Protein AF-A0A7V6B7U6-F1 (afdb_monomer)

Foldseek 3Di:
DPPDDDDDDDDDDPVRVVVLVVVCVVPVDDSVVVVVVVVCVVCVVVVHHDDDPPDDPDCVVVPDD

Radius of gyration: 15.67 Å; Cα contacts (8 Å, |Δi|>4): 17; chains: 1; bounding box: 29×52×25 Å

Secondary structure (DSSP, 8-state):
----PPP------HHHHHHHHHHHHHH---HHHHHHHHHHHHHHHTT-----TTSPPPGGGGS--

pLDDT: mean 84.48, std 17.8, range [43.94, 98.5]

Nearest PDB structures (foldseek):
  5x3t-assembly1_G  TM=6.922E-01  e=3.160E-01  Mycobacterium tuberculosis H37Rv

Mean predicted aligned error: 8.36 Å

Solvent-accessible surface area (backbone atoms only — not comparable to full-atom values): 4405 Å² total; per-residue (Å²): 130,82,89,73,81,76,92,78,90,81,89,71,56,74,67,53,50,54,50,44,52,53,48,23,71,73,69,71,47,54,59,71,56,54,53,48,52,53,51,50,55,52,37,44,77,72,72,44,85,81,84,63,96,80,64,80,74,69,75,78,77,71,79,80,125

Sequence (65 aa):
MKDRKIPTTVYLTPEQDMALRTLTQRTKVPLTELVRRGVDLLLETHGFTVRHKNEPKPVEERKGQ

Structure (mmCIF, N/CA/C/O backbone):
data_AF-A0A7V6B7U6-F1
#
_entry.id   AF-A0A7V6B7U6-F1
#
loop_
_atom_site.group_PDB
_atom_site.id
_atom_site.type_symbol
_atom_site.label_atom_id
_atom_site.label_alt_id
_atom_site.label_comp_id
_atom_site.label_asym_id
_atom_site.label_entity_id
_atom_site.label_seq_id
_atom_site.pdbx_PDB_ins_code
_atom_site.Cartn_x
_atom_site.Cartn_y
_atom_site.Cartn_z
_atom_site.occupancy
_atom_site.B_iso_or_equiv
_atom_site.auth_seq_id
_atom_site.auth_comp_id
_atom_site.auth_asym_id
_atom_site.auth_atom_id
_atom_site.pdbx_PDB_model_num
ATOM 1 N N . MET A 1 1 ? 16.875 -20.327 3.322 1.00 47.38 1 MET A N 1
ATOM 2 C CA . MET A 1 1 ? 17.279 -18.929 3.593 1.00 47.38 1 MET A CA 1
ATOM 3 C C . MET A 1 1 ? 16.020 -18.161 3.971 1.00 47.38 1 MET A C 1
ATOM 5 O O . MET A 1 1 ? 15.059 -18.249 3.220 1.00 47.38 1 MET A O 1
ATOM 9 N N . LYS A 1 2 ? 15.969 -17.544 5.163 1.00 52.75 2 LYS A N 1
ATOM 10 C CA . LYS A 1 2 ? 14.808 -16.754 5.624 1.00 52.75 2 LYS A CA 1
ATOM 11 C C . LYS A 1 2 ? 14.464 -15.715 4.554 1.00 52.75 2 LYS A C 1
ATOM 13 O O . LYS A 1 2 ? 15.361 -14.972 4.166 1.00 52.75 2 LYS A O 1
ATOM 18 N N . ASP A 1 3 ? 13.210 -15.667 4.109 1.00 66.31 3 ASP A N 1
ATOM 19 C CA . ASP A 1 3 ? 12.664 -14.637 3.218 1.00 66.31 3 ASP A CA 1
ATOM 20 C C . ASP A 1 3 ? 12.788 -13.265 3.890 1.00 66.31 3 ASP A C 1
ATOM 22 O O . ASP A 1 3 ? 11.897 -12.795 4.599 1.00 66.31 3 ASP A O 1
ATOM 26 N N . ARG A 1 4 ? 13.965 -12.649 3.764 1.00 73.25 4 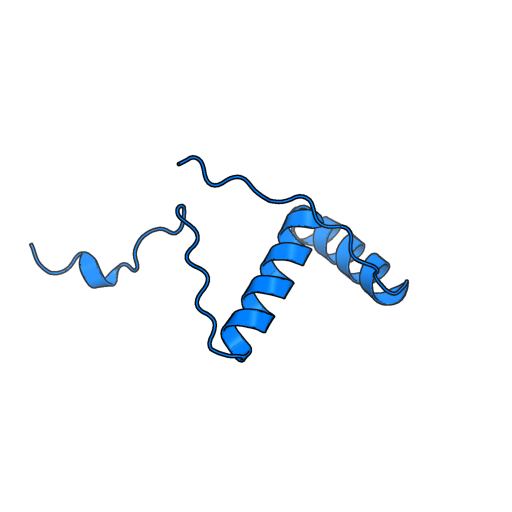ARG A N 1
ATOM 27 C CA . ARG A 1 4 ? 14.237 -11.335 4.331 1.00 73.25 4 ARG A CA 1
ATOM 28 C C . ARG A 1 4 ? 13.564 -10.305 3.441 1.00 73.25 4 ARG A C 1
ATOM 30 O O . ARG A 1 4 ? 13.994 -10.074 2.317 1.00 73.25 4 ARG A O 1
ATOM 37 N N . LYS A 1 5 ? 12.510 -9.686 3.971 1.00 82.81 5 LYS A N 1
ATOM 38 C CA . LYS A 1 5 ? 11.915 -8.487 3.379 1.00 82.81 5 LYS A CA 1
ATOM 39 C C . LYS A 1 5 ? 12.989 -7.397 3.311 1.00 82.81 5 LYS A C 1
ATOM 41 O O . LYS A 1 5 ? 13.654 -7.139 4.314 1.00 82.81 5 LYS A O 1
ATOM 46 N N . ILE A 1 6 ? 13.153 -6.786 2.142 1.00 89.44 6 ILE A N 1
ATOM 47 C CA . ILE A 1 6 ? 14.051 -5.646 1.945 1.00 89.44 6 ILE A CA 1
ATOM 48 C C . ILE A 1 6 ? 13.257 -4.379 2.298 1.00 89.44 6 ILE A C 1
ATOM 50 O O . ILE A 1 6 ? 12.165 -4.199 1.757 1.00 89.44 6 ILE A O 1
ATOM 54 N N . PRO A 1 7 ? 13.733 -3.524 3.220 1.00 90.06 7 PRO A N 1
ATOM 55 C CA . PRO A 1 7 ? 13.098 -2.237 3.463 1.00 90.06 7 PRO A CA 1
ATOM 56 C C . PRO A 1 7 ? 13.301 -1.336 2.243 1.00 90.06 7 PRO A C 1
ATOM 58 O O . PRO A 1 7 ? 14.420 -1.166 1.761 1.00 90.06 7 PRO A O 1
ATOM 61 N N . THR A 1 8 ? 12.216 -0.753 1.747 1.00 92.00 8 THR A N 1
ATOM 62 C CA . THR A 1 8 ? 12.233 0.131 0.579 1.00 92.00 8 THR A CA 1
ATOM 63 C C . THR A 1 8 ? 11.466 1.402 0.908 1.00 92.00 8 THR A C 1
ATOM 65 O O . THR A 1 8 ? 10.353 1.336 1.430 1.00 92.00 8 THR A O 1
ATOM 68 N N . THR A 1 9 ? 12.060 2.555 0.602 1.00 94.62 9 THR A N 1
ATOM 69 C CA . THR A 1 9 ? 11.393 3.859 0.687 1.00 94.62 9 THR A CA 1
ATOM 70 C C . THR A 1 9 ? 10.724 4.156 -0.648 1.00 94.62 9 THR A C 1
ATOM 72 O O . THR A 1 9 ? 11.356 4.030 -1.694 1.00 94.62 9 THR A O 1
ATOM 75 N N . VAL A 1 10 ? 9.458 4.565 -0.615 1.00 93.81 10 VAL A N 1
ATOM 76 C CA . VAL A 1 10 ? 8.693 4.979 -1.797 1.00 93.81 10 VAL A CA 1
ATOM 77 C C . VAL A 1 10 ? 8.065 6.343 -1.544 1.00 93.81 10 VAL A C 1
ATOM 79 O O . VAL A 1 10 ? 7.709 6.662 -0.410 1.00 93.81 10 VAL A O 1
ATOM 82 N N . TYR A 1 11 ? 7.926 7.138 -2.600 1.00 96.50 11 TYR A N 1
ATOM 83 C CA . TYR A 1 11 ? 7.201 8.403 -2.556 1.00 96.50 11 TYR A CA 1
ATOM 84 C C . TYR A 1 11 ? 5.772 8.185 -3.046 1.00 96.50 11 TYR A C 1
ATOM 86 O O . TYR A 1 11 ? 5.552 7.491 -4.037 1.00 96.50 11 TYR A O 1
ATOM 94 N N . LEU A 1 12 ? 4.815 8.781 -2.343 1.00 96.62 12 LEU A N 1
ATOM 95 C CA . LEU A 1 12 ? 3.400 8.775 -2.696 1.00 96.62 12 LEU A CA 1
ATOM 96 C C . LEU A 1 12 ? 2.948 10.215 -2.915 1.00 96.62 12 LEU A C 1
ATOM 98 O O . LEU A 1 12 ? 3.431 11.130 -2.243 1.00 96.62 12 LEU A O 1
ATOM 102 N N . THR A 1 13 ? 2.001 10.418 -3.825 1.00 98.50 13 THR A N 1
ATOM 103 C CA . THR A 1 13 ? 1.300 11.703 -3.902 1.00 98.50 13 THR A CA 1
ATOM 104 C C . THR A 1 13 ? 0.387 11.878 -2.679 1.00 98.50 13 THR A C 1
ATOM 106 O O . THR A 1 13 ? -0.016 10.882 -2.063 1.00 98.50 13 THR A O 1
ATOM 109 N N . PRO A 1 14 ? 0.009 13.119 -2.315 1.00 98.50 14 PRO A N 1
ATOM 110 C CA . PRO A 1 14 ? -0.927 13.351 -1.211 1.00 98.50 14 PRO A CA 1
ATOM 111 C C . PRO A 1 14 ? -2.251 12.591 -1.376 1.00 98.50 14 PRO A C 1
ATOM 113 O O . PRO A 1 14 ? -2.766 12.009 -0.425 1.00 98.50 14 PRO A O 1
ATOM 116 N N . GLU A 1 15 ? -2.768 12.527 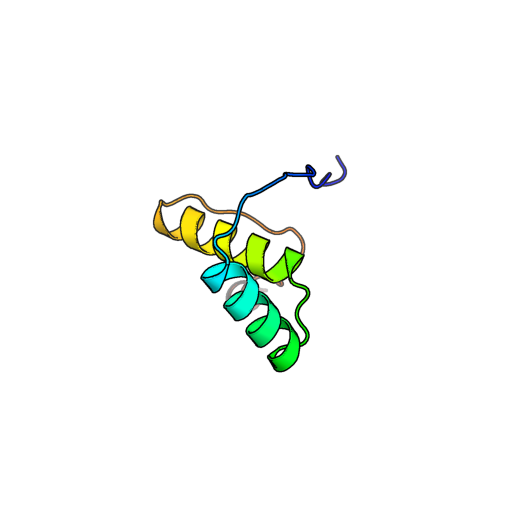-2.604 1.00 98.44 15 GLU A N 1
ATOM 117 C CA . GLU A 1 15 ? -4.004 11.815 -2.944 1.00 98.44 15 GLU A CA 1
ATOM 118 C C . GLU A 1 15 ? -3.877 10.301 -2.717 1.00 98.44 15 GLU A C 1
ATOM 120 O O . GLU A 1 15 ? -4.788 9.670 -2.175 1.00 98.44 15 GLU A O 1
ATOM 125 N N . GLN A 1 16 ? -2.726 9.718 -3.070 1.00 98.06 16 GLN A N 1
ATOM 126 C CA . GLN A 1 16 ? -2.439 8.302 -2.837 1.00 98.06 16 GLN A CA 1
ATOM 127 C C . GLN A 1 16 ? -2.345 7.977 -1.340 1.00 98.06 16 GLN A C 1
ATOM 129 O O . GLN A 1 16 ? -2.925 6.984 -0.899 1.00 98.06 16 GLN A O 1
ATOM 134 N N . ASP A 1 17 ? -1.663 8.810 -0.545 1.00 97.94 17 ASP A N 1
ATOM 135 C CA . ASP A 1 17 ? -1.582 8.631 0.913 1.00 97.94 17 ASP A CA 1
ATOM 136 C C . ASP A 1 17 ? -2.975 8.713 1.561 1.00 97.94 17 ASP A C 1
ATOM 138 O O . ASP A 1 17 ? -3.362 7.819 2.320 1.00 97.94 17 ASP A O 1
ATOM 142 N N . MET A 1 18 ? -3.781 9.715 1.194 1.00 98.38 18 MET A N 1
ATOM 143 C CA . MET A 1 18 ? -5.153 9.862 1.692 1.00 98.38 18 MET A CA 1
ATOM 144 C C . MET A 1 18 ? -6.033 8.652 1.349 1.00 98.38 18 MET A C 1
ATOM 146 O O . MET A 1 18 ? -6.762 8.140 2.211 1.00 98.38 18 MET A O 1
ATOM 150 N N . ALA A 1 19 ? -5.953 8.160 0.111 1.00 98.19 19 ALA A N 1
ATOM 151 C CA . ALA A 1 19 ? -6.695 6.984 -0.327 1.00 98.19 19 ALA A CA 1
ATOM 152 C C . ALA A 1 19 ? -6.266 5.721 0.441 1.00 98.19 19 ALA A C 1
ATOM 154 O O . ALA A 1 19 ? -7.120 4.990 0.952 1.00 98.19 19 ALA A O 1
ATOM 155 N N . LEU A 1 20 ? -4.958 5.488 0.604 1.00 97.88 20 LEU A N 1
ATOM 156 C CA . LEU A 1 20 ? -4.421 4.337 1.340 1.00 97.88 20 LEU A CA 1
ATOM 157 C C . LEU A 1 20 ? -4.776 4.373 2.829 1.00 97.88 20 LEU A C 1
ATOM 159 O O . LEU A 1 20 ? -5.109 3.332 3.404 1.00 97.88 20 LEU A O 1
ATOM 163 N N . ARG A 1 21 ? -4.760 5.552 3.464 1.00 97.38 21 ARG A N 1
ATOM 164 C CA . ARG A 1 21 ? -5.215 5.722 4.854 1.00 97.38 21 ARG A CA 1
ATOM 165 C C . ARG A 1 21 ? -6.693 5.391 4.998 1.00 97.38 21 ARG A C 1
ATOM 167 O O . ARG A 1 21 ? -7.063 4.638 5.899 1.00 97.38 21 ARG A O 1
ATOM 174 N N . THR A 1 22 ? -7.526 5.890 4.088 1.00 98.38 22 THR A N 1
ATOM 175 C CA . THR A 1 22 ? -8.965 5.590 4.072 1.00 98.38 22 THR A CA 1
ATOM 176 C C . THR A 1 22 ? -9.208 4.090 3.890 1.00 98.38 22 THR A C 1
ATOM 178 O O . THR A 1 22 ? -10.003 3.487 4.615 1.00 98.38 22 THR A O 1
ATOM 181 N N . LEU A 1 23 ? -8.481 3.453 2.969 1.00 98.12 23 LEU A N 1
ATOM 182 C CA . LEU A 1 23 ? -8.591 2.019 2.710 1.00 98.12 23 LEU A CA 1
ATOM 183 C C . LEU A 1 23 ? -8.134 1.181 3.912 1.00 98.12 23 LEU A C 1
ATOM 185 O O . LEU A 1 23 ? -8.815 0.225 4.287 1.00 98.12 23 LEU A O 1
ATOM 189 N N . THR A 1 24 ? -7.040 1.575 4.565 1.00 97.62 24 THR A N 1
ATOM 190 C CA . THR A 1 24 ? -6.553 0.966 5.815 1.00 97.62 24 THR A CA 1
ATOM 191 C C . THR A 1 24 ? -7.625 1.026 6.904 1.00 97.62 24 THR A C 1
ATOM 193 O O . THR A 1 24 ? -7.912 0.023 7.554 1.00 97.62 24 THR A O 1
ATOM 196 N N . GLN A 1 25 ? -8.280 2.178 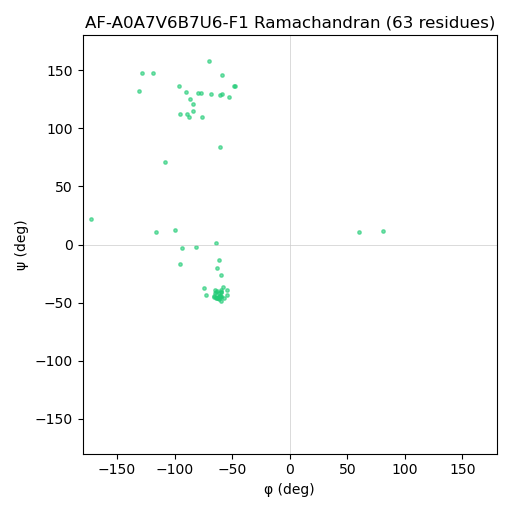7.086 1.00 97.94 25 GLN A N 1
ATOM 197 C CA . GLN A 1 25 ? -9.329 2.343 8.098 1.00 97.94 25 GLN A CA 1
ATOM 198 C C . GLN A 1 25 ? -10.541 1.436 7.850 1.00 97.94 25 GLN A C 1
ATOM 200 O O . GLN A 1 25 ? -11.081 0.876 8.812 1.00 97.94 25 GLN A O 1
ATOM 205 N N . ARG A 1 26 ? -10.941 1.279 6.580 1.00 98.12 26 ARG A N 1
ATOM 206 C CA . ARG A 1 26 ? -12.078 0.446 6.156 1.00 98.12 26 ARG A CA 1
ATOM 207 C C . ARG A 1 26 ? -11.785 -1.050 6.244 1.00 98.12 26 ARG A C 1
ATOM 209 O O . ARG A 1 26 ? -12.625 -1.803 6.716 1.00 98.12 26 ARG A O 1
ATOM 216 N N . THR A 1 27 ? -10.603 -1.476 5.805 1.00 97.62 27 THR A N 1
ATOM 217 C CA . THR A 1 27 ? -10.256 -2.904 5.664 1.00 97.62 27 THR A CA 1
ATOM 218 C C . THR A 1 27 ? -9.519 -3.479 6.867 1.00 97.62 27 THR A C 1
ATOM 220 O O . THR A 1 27 ? -9.420 -4.695 6.993 1.00 97.62 27 THR A O 1
ATOM 223 N N . LYS A 1 28 ? -8.966 -2.617 7.730 1.00 96.94 28 LYS A N 1
ATOM 224 C CA . LYS A 1 28 ? -8.026 -2.978 8.806 1.00 96.94 28 LYS A CA 1
ATOM 225 C C . LYS A 1 28 ? -6.732 -3.633 8.309 1.00 96.94 28 LYS A C 1
ATOM 227 O O . LYS A 1 28 ? -5.946 -4.121 9.117 1.00 96.94 28 LYS A O 1
ATOM 232 N N . VAL A 1 29 ? -6.473 -3.610 7.001 1.00 96.56 29 VAL A N 1
ATOM 233 C CA . VAL A 1 29 ? -5.206 -4.064 6.425 1.00 96.56 29 VAL A CA 1
ATOM 234 C C . VAL A 1 29 ? -4.163 -2.957 6.602 1.00 96.56 29 VAL A C 1
ATOM 236 O O . VAL A 1 29 ? -4.448 -1.816 6.240 1.00 96.56 29 VAL A O 1
ATOM 239 N N . PRO A 1 30 ? -2.961 -3.250 7.129 1.00 96.81 30 PRO A N 1
ATOM 240 C CA . PRO A 1 30 ? -1.916 -2.245 7.304 1.00 96.81 30 PRO A CA 1
ATOM 241 C C . PRO A 1 30 ? -1.501 -1.579 5.988 1.00 96.81 30 PRO A C 1
ATOM 243 O O . PRO A 1 30 ? -1.398 -2.242 4.956 1.00 96.81 30 PRO A O 1
ATOM 246 N N . LEU A 1 31 ? -1.147 -0.293 6.043 1.00 96.00 31 LEU A N 1
ATOM 247 C CA . LEU A 1 31 ? -0.726 0.479 4.868 1.00 96.00 31 LEU A C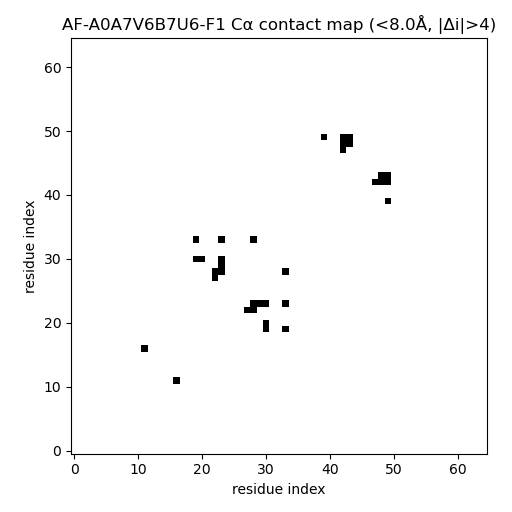A 1
ATOM 248 C C . LEU A 1 31 ? 0.439 -0.180 4.108 1.00 96.00 31 LEU A C 1
ATOM 250 O O . LEU A 1 31 ? 0.383 -0.295 2.888 1.00 96.00 31 LEU A O 1
ATOM 254 N N . THR A 1 32 ? 1.453 -0.694 4.813 1.00 94.00 32 THR A N 1
ATOM 255 C CA . THR A 1 32 ? 2.575 -1.429 4.197 1.00 94.00 32 THR A CA 1
ATOM 256 C C . THR A 1 32 ? 2.108 -2.645 3.399 1.00 94.00 32 THR A C 1
ATOM 258 O O . THR A 1 32 ? 2.676 -2.961 2.360 1.00 94.00 32 THR A O 1
ATOM 261 N N . GLU A 1 33 ? 1.078 -3.338 3.878 1.00 94.69 33 GLU A N 1
ATOM 262 C CA . GLU A 1 33 ? 0.540 -4.516 3.205 1.00 94.69 33 GLU A CA 1
ATOM 263 C C . GLU A 1 33 ? -0.269 -4.121 1.963 1.00 94.69 33 GLU A C 1
ATOM 265 O O . GLU A 1 33 ? -0.143 -4.770 0.930 1.00 94.69 33 GLU A O 1
ATOM 270 N N . LEU A 1 34 ? -1.021 -3.016 2.018 1.00 96.00 34 LEU A N 1
ATOM 271 C CA . LEU A 1 34 ? -1.705 -2.466 0.844 1.00 96.00 34 LEU A CA 1
ATOM 272 C C . LEU A 1 34 ? -0.718 -2.047 -0.253 1.00 96.00 34 LEU A C 1
ATOM 274 O O . LEU A 1 34 ? -0.929 -2.384 -1.415 1.00 96.00 34 LEU A O 1
ATOM 278 N N . VAL A 1 35 ? 0.381 -1.375 0.111 1.00 95.69 35 VAL A N 1
ATOM 279 C CA . VAL A 1 35 ? 1.441 -1.005 -0.842 1.00 95.69 35 VAL A CA 1
ATOM 280 C C . VAL A 1 35 ? 2.043 -2.252 -1.491 1.00 95.69 35 VAL A C 1
ATOM 282 O O . VAL A 1 35 ? 2.185 -2.295 -2.709 1.00 95.69 35 VAL A O 1
ATOM 285 N N . ARG A 1 36 ? 2.341 -3.296 -0.706 1.00 93.75 36 ARG A N 1
ATOM 286 C CA . ARG A 1 36 ? 2.887 -4.560 -1.230 1.00 93.75 36 ARG A CA 1
ATOM 287 C C . ARG A 1 36 ? 1.926 -5.247 -2.198 1.00 93.75 36 ARG A C 1
ATOM 289 O O . ARG A 1 36 ? 2.351 -5.601 -3.287 1.00 93.75 36 ARG A O 1
ATOM 296 N N . ARG A 1 37 ? 0.638 -5.339 -1.856 1.00 94.31 37 ARG A N 1
ATOM 297 C CA . ARG A 1 37 ? -0.386 -5.885 -2.763 1.00 94.31 37 ARG A CA 1
ATOM 298 C C . ARG A 1 37 ? -0.491 -5.083 -4.058 1.00 94.31 37 ARG A C 1
ATOM 300 O O . ARG A 1 37 ? -0.644 -5.670 -5.118 1.00 94.31 37 ARG A O 1
ATOM 307 N N . GLY A 1 38 ? -0.384 -3.755 -3.987 1.00 94.94 38 GLY A N 1
ATOM 308 C CA . GLY A 1 38 ? -0.344 -2.907 -5.179 1.00 94.94 38 GLY A CA 1
ATOM 309 C C . GLY A 1 38 ? 0.858 -3.208 -6.079 1.00 94.94 38 GLY A C 1
ATOM 310 O O . GLY A 1 38 ? 0.704 -3.289 -7.294 1.00 94.94 38 GLY A O 1
ATOM 311 N N . VAL A 1 39 ? 2.037 -3.424 -5.485 1.00 94.94 39 VAL A N 1
ATOM 312 C CA . VAL A 1 39 ? 3.242 -3.849 -6.218 1.00 94.94 39 VAL A CA 1
ATOM 313 C C . VAL A 1 39 ? 3.042 -5.229 -6.844 1.00 94.94 39 VAL A C 1
ATOM 315 O O . VAL A 1 39 ? 3.350 -5.392 -8.020 1.00 94.94 39 VAL A O 1
ATOM 318 N N . ASP A 1 40 ? 2.495 -6.193 -6.102 1.00 94.44 40 ASP A N 1
ATOM 319 C CA . ASP A 1 40 ? 2.240 -7.548 -6.606 1.00 94.44 40 ASP A CA 1
ATOM 320 C C . ASP A 1 40 ? 1.293 -7.518 -7.819 1.00 94.44 40 ASP A C 1
ATOM 322 O O . ASP A 1 40 ? 1.629 -8.057 -8.870 1.00 94.44 40 ASP A O 1
ATOM 326 N N . LEU A 1 41 ? 0.172 -6.791 -7.725 1.00 95.38 41 LEU A N 1
ATOM 327 C CA . LEU A 1 41 ? -0.790 -6.631 -8.825 1.00 95.38 41 LEU A CA 1
ATOM 328 C C . LEU A 1 41 ? -0.158 -5.998 -10.075 1.00 95.38 41 LEU A C 1
ATOM 330 O O . LEU A 1 41 ? -0.442 -6.412 -11.203 1.00 95.38 41 LEU A O 1
ATOM 334 N N . LEU A 1 42 ? 0.704 -4.992 -9.896 1.00 96.19 42 LEU A N 1
ATOM 335 C CA . LEU A 1 42 ? 1.413 -4.356 -11.007 1.00 96.19 42 LEU A CA 1
ATOM 336 C C . LEU A 1 42 ? 2.387 -5.338 -11.672 1.00 96.19 42 LEU A C 1
ATOM 338 O O . LEU A 1 42 ? 2.424 -5.440 -12.895 1.00 96.19 42 LEU A O 1
ATOM 342 N N . LEU A 1 43 ? 3.154 -6.078 -10.872 1.00 96.19 43 LEU A N 1
ATOM 343 C CA . LEU A 1 43 ? 4.097 -7.081 -11.361 1.00 96.19 43 LEU A CA 1
ATOM 344 C C . LEU A 1 43 ? 3.384 -8.198 -12.132 1.00 96.19 43 LEU A C 1
ATOM 346 O O . LEU A 1 43 ? 3.806 -8.532 -13.241 1.00 96.19 43 LEU A O 1
ATOM 350 N N . GLU A 1 44 ? 2.272 -8.709 -11.607 1.00 95.31 44 GLU A N 1
ATOM 351 C CA . GLU A 1 44 ? 1.441 -9.714 -12.277 1.00 95.31 44 GLU A CA 1
ATOM 352 C C . GLU A 1 44 ? 0.907 -9.215 -13.622 1.00 95.31 44 GLU A C 1
ATOM 354 O O . GLU A 1 44 ? 0.964 -9.941 -14.615 1.00 95.31 44 GLU A O 1
ATOM 359 N N . THR A 1 45 ? 0.478 -7.950 -13.688 1.00 96.00 45 THR A N 1
ATOM 360 C CA . THR A 1 45 ? 0.01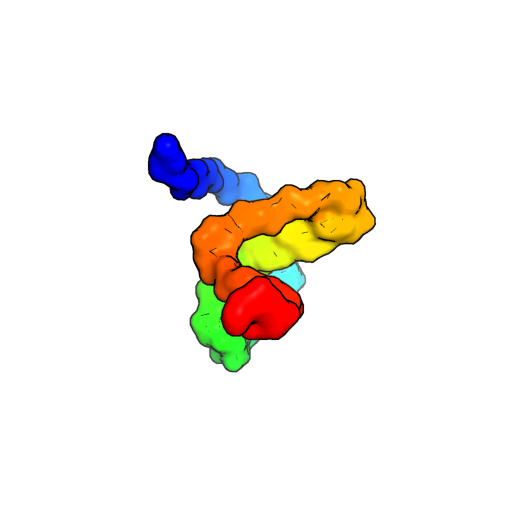2 -7.309 -14.933 1.00 96.00 45 THR A CA 1
ATOM 361 C C . THR A 1 45 ? 1.103 -7.282 -16.013 1.00 96.00 45 THR A C 1
ATOM 363 O O . THR A 1 45 ? 0.802 -7.297 -17.206 1.00 96.00 45 THR A O 1
ATOM 366 N N . HIS A 1 46 ? 2.377 -7.300 -15.614 1.00 97.50 46 HIS A N 1
ATOM 367 C CA . HIS A 1 46 ? 3.534 -7.370 -16.508 1.00 97.50 46 HIS A CA 1
ATOM 368 C C . HIS A 1 46 ? 4.127 -8.785 -16.647 1.00 97.50 46 HIS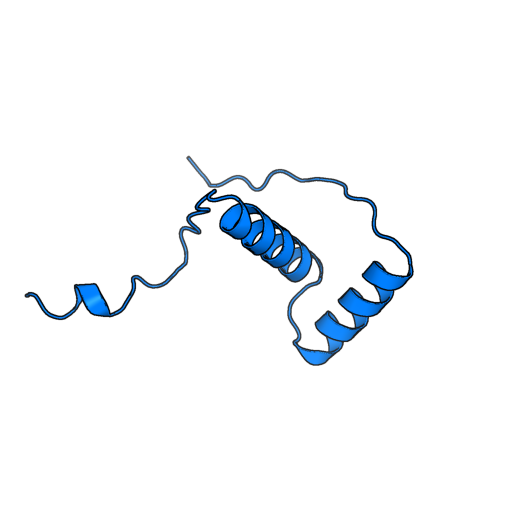 A C 1
ATOM 370 O O . HIS A 1 46 ? 5.214 -8.942 -17.202 1.00 97.50 46 HIS A O 1
ATOM 376 N N . GLY A 1 47 ? 3.426 -9.820 -16.175 1.00 94.62 47 GLY A N 1
ATOM 377 C CA . GLY A 1 47 ? 3.837 -11.220 -16.313 1.00 94.62 47 GLY A CA 1
ATOM 378 C C . GLY A 1 47 ? 4.877 -11.690 -15.292 1.00 94.62 47 GLY A C 1
ATOM 379 O O . GLY A 1 47 ? 5.433 -12.778 -15.442 1.00 94.62 47 GLY A O 1
ATOM 380 N N . PHE A 1 48 ? 5.145 -10.911 -14.243 1.00 93.62 48 PHE A N 1
ATOM 381 C CA . PHE A 1 48 ? 6.012 -11.329 -13.145 1.00 93.62 48 PHE A CA 1
ATOM 382 C C . PHE A 1 48 ? 5.186 -12.046 -12.070 1.00 93.62 48 PHE A C 1
ATOM 384 O O . PHE A 1 48 ? 4.382 -11.432 -11.376 1.00 93.62 48 PHE A O 1
ATOM 391 N N . THR A 1 49 ? 5.401 -13.352 -11.892 1.00 88.50 49 THR A N 1
ATOM 392 C CA . THR A 1 49 ? 4.754 -14.124 -10.818 1.00 88.50 49 THR A CA 1
ATOM 393 C C . THR A 1 49 ? 5.531 -13.997 -9.508 1.00 88.50 49 THR A C 1
ATOM 395 O O . THR A 1 49 ? 6.647 -14.510 -9.387 1.00 88.50 49 THR A O 1
ATOM 398 N N . VAL A 1 50 ? 4.921 -13.380 -8.495 1.00 84.56 50 VAL A N 1
ATOM 399 C CA . VAL A 1 50 ? 5.474 -13.312 -7.135 1.00 84.56 50 VAL A CA 1
ATOM 400 C C . VAL A 1 50 ? 4.871 -14.438 -6.297 1.00 84.56 50 VAL A C 1
ATOM 402 O O . VAL A 1 50 ? 3.686 -14.437 -5.999 1.00 84.56 50 VAL A O 1
ATOM 405 N N . ARG A 1 51 ? 5.680 -15.428 -5.902 1.00 76.94 51 ARG A N 1
ATOM 406 C CA . ARG A 1 51 ? 5.210 -16.517 -5.029 1.00 76.94 51 ARG A CA 1
ATOM 407 C C . ARG A 1 51 ? 5.357 -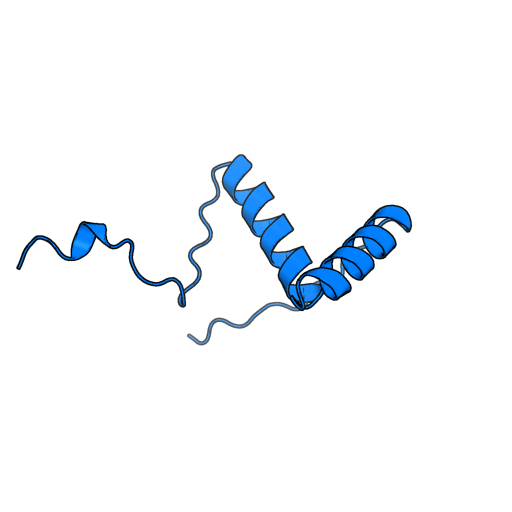16.124 -3.563 1.00 76.94 51 ARG A C 1
ATOM 409 O O . ARG A 1 51 ? 6.474 -16.098 -3.040 1.00 76.94 51 ARG A O 1
ATOM 416 N N . HIS A 1 52 ? 4.242 -15.895 -2.874 1.00 76.06 52 HIS A N 1
ATOM 417 C CA . HIS A 1 52 ? 4.245 -15.726 -1.421 1.00 76.06 52 HIS A CA 1
ATOM 418 C C . HIS A 1 52 ? 4.203 -17.099 -0.748 1.00 76.06 52 HIS A C 1
ATOM 420 O O . HIS A 1 52 ? 3.262 -17.866 -0.917 1.00 76.06 52 HIS A O 1
ATOM 426 N N . LYS A 1 53 ? 5.207 -17.427 0.072 1.00 64.25 53 LYS A N 1
ATOM 427 C CA . LYS A 1 53 ? 5.325 -18.746 0.733 1.00 64.25 53 LYS A CA 1
ATOM 428 C C . LYS A 1 53 ? 4.204 -19.098 1.732 1.00 64.25 53 LYS A C 1
ATOM 430 O O . LYS A 1 53 ? 4.256 -20.171 2.321 1.00 64.25 53 LYS A O 1
ATOM 435 N N . ASN A 1 54 ? 3.209 -18.229 1.913 1.00 57.47 54 ASN A N 1
ATOM 436 C CA . ASN A 1 54 ? 2.093 -18.411 2.845 1.00 57.47 54 ASN A CA 1
ATOM 437 C C . ASN A 1 54 ? 0.721 -18.518 2.159 1.00 57.47 54 ASN A C 1
ATOM 439 O O . ASN A 1 54 ? -0.295 -18.467 2.850 1.00 57.47 54 ASN A O 1
ATOM 443 N N . GLU A 1 55 ? 0.655 -18.657 0.835 1.00 55.47 55 GLU A N 1
ATOM 444 C CA . GLU A 1 55 ? -0.626 -18.908 0.174 1.00 55.47 55 GLU A CA 1
ATOM 445 C C . GLU A 1 55 ? -1.043 -20.376 0.340 1.00 55.47 55 GLU A C 1
ATOM 447 O O . GLU A 1 55 ? -0.239 -21.283 0.090 1.00 55.47 55 GLU A O 1
ATOM 452 N 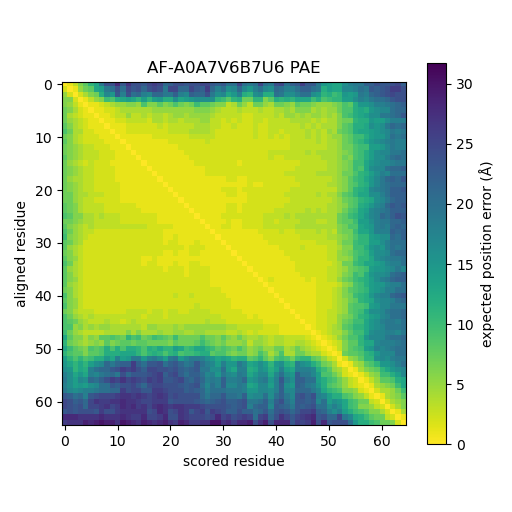N . PRO A 1 56 ? -2.287 -20.652 0.778 1.00 48.91 56 PRO A N 1
ATOM 453 C CA . PRO A 1 56 ? -2.811 -22.004 0.720 1.00 48.91 56 PRO A CA 1
ATOM 454 C C . PRO A 1 56 ? -2.817 -22.441 -0.745 1.00 48.91 56 PRO A C 1
ATOM 456 O O . PRO A 1 56 ? -3.327 -21.728 -1.609 1.00 48.91 56 PRO A O 1
ATOM 459 N N . LYS A 1 57 ? -2.237 -23.615 -1.019 1.00 48.19 57 LYS A N 1
ATOM 460 C CA . LYS A 1 57 ? -2.270 -24.228 -2.350 1.00 48.19 57 LYS A CA 1
ATOM 461 C C . LYS A 1 57 ? -3.702 -24.190 -2.908 1.00 48.19 57 LYS A C 1
ATOM 463 O O . LYS A 1 57 ? -4.625 -24.523 -2.151 1.00 48.19 57 LYS A O 1
ATOM 468 N N . PRO A 1 58 ? -3.891 -23.830 -4.193 1.00 55.00 58 PRO A N 1
ATOM 469 C CA . PRO A 1 58 ? -5.185 -23.918 -4.853 1.00 55.00 58 PRO A CA 1
ATOM 470 C C . PRO A 1 58 ? -5.807 -25.294 -4.610 1.00 55.00 58 PRO A C 1
ATOM 472 O O . PRO A 1 58 ? -5.129 -26.323 -4.656 1.00 55.00 58 PRO A O 1
ATOM 475 N N . VAL A 1 59 ? -7.104 -25.312 -4.311 1.00 61.94 59 VAL A N 1
ATOM 476 C CA . VAL A 1 59 ? -7.846 -26.513 -3.888 1.00 6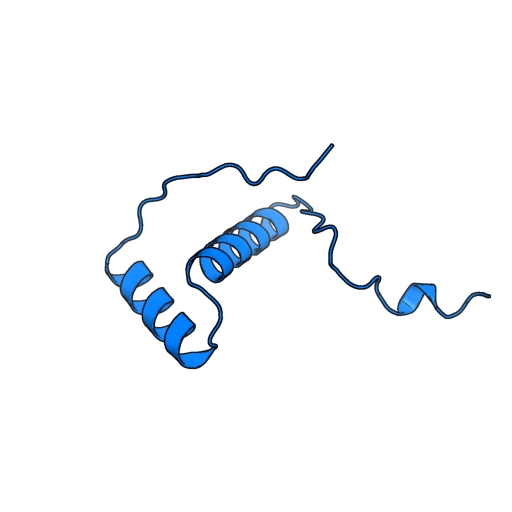1.94 59 VAL A CA 1
ATOM 477 C C . VAL A 1 59 ? -7.850 -27.612 -4.972 1.00 61.94 59 VAL A C 1
ATOM 479 O O . VAL A 1 59 ? -8.137 -28.769 -4.670 1.00 61.94 59 VAL A O 1
ATOM 482 N N . GLU A 1 60 ? -7.456 -27.291 -6.208 1.00 59.91 60 GLU A N 1
ATOM 483 C CA . GLU A 1 60 ? -7.351 -28.223 -7.340 1.00 59.91 60 GLU A CA 1
ATOM 484 C C . GLU A 1 60 ? -6.316 -29.346 -7.169 1.00 59.91 60 GLU A C 1
ATOM 486 O O . GLU A 1 60 ? -6.487 -30.400 -7.770 1.00 59.91 60 GLU A O 1
ATOM 491 N N . GLU A 1 61 ? -5.324 -29.221 -6.279 1.00 54.88 61 GLU A N 1
ATOM 492 C CA . GLU A 1 61 ? -4.391 -30.328 -5.982 1.00 54.88 61 GLU A CA 1
ATOM 493 C C . GLU A 1 61 ? -4.950 -31.368 -4.983 1.00 54.88 61 GLU A C 1
ATOM 495 O O . GLU A 1 61 ? -4.280 -32.355 -4.686 1.00 54.88 61 GLU A O 1
ATOM 500 N N . ARG A 1 62 ? -6.164 -31.185 -4.434 1.00 54.62 62 ARG A N 1
ATOM 501 C CA . ARG A 1 62 ? -6.732 -32.092 -3.408 1.00 54.62 62 ARG A CA 1
ATOM 502 C C . ARG A 1 62 ? -7.622 -33.213 -3.953 1.00 54.62 62 ARG A C 1
ATOM 504 O O . ARG A 1 62 ? -8.092 -34.033 -3.172 1.00 54.62 62 ARG A O 1
ATOM 511 N N . LYS A 1 63 ? -7.868 -33.266 -5.264 1.00 51.84 63 LYS A N 1
ATOM 512 C CA . LYS A 1 63 ? -8.627 -34.352 -5.911 1.00 51.84 63 LYS A CA 1
ATOM 513 C C . LYS A 1 63 ? -7.689 -35.233 -6.729 1.00 51.84 63 LYS A C 1
ATOM 515 O O . LYS A 1 63 ? -7.699 -35.186 -7.953 1.00 51.84 63 LYS A O 1
ATOM 520 N N . GLY A 1 64 ? -6.849 -36.005 -6.050 1.00 58.31 64 GLY A N 1
ATOM 521 C CA . GLY A 1 64 ? -5.904 -36.885 -6.736 1.00 58.31 64 GLY A CA 1
ATOM 522 C C . GLY A 1 64 ? -5.119 -37.835 -5.842 1.00 58.31 64 GLY A C 1
ATOM 523 O O . GLY A 1 64 ? -4.042 -38.262 -6.250 1.00 58.31 64 GLY A O 1
ATOM 524 N N . GLN A 1 65 ? -5.612 -38.147 -4.641 1.00 43.94 65 GLN A N 1
ATOM 525 C CA . GLN A 1 65 ? -5.026 -39.182 -3.794 1.00 43.94 65 GLN A CA 1
ATOM 526 C C . GLN A 1 65 ? -6.111 -39.924 -3.025 1.00 43.94 65 GLN A C 1
ATOM 528 O O . GLN A 1 65 ? -7.053 -39.240 -2.560 1.00 43.94 65 GLN A O 1
#